Protein AF-A0AAV5VJX0-F1 (afdb_monomer)

Secondary structure (DSSP, 8-state):
-HHHHHHHHHHHHHHHHHHHHHHHHHHHHHHHHHHHH-HHHHHH-HHHHHHHHHHHHHHHHHHHHHHHHHHHH-GGG-

Structure (mmCIF, N/CA/C/O backbone):
data_AF-A0AAV5VJX0-F1
#
_entry.id   AF-A0AAV5VJX0-F1
#
loop_
_atom_site.group_PDB
_atom_site.id
_atom_site.type_symbol
_atom_site.label_atom_id
_atom_site.label_alt_id
_atom_site.label_comp_id
_atom_site.label_asym_id
_atom_site.label_entity_id
_atom_site.label_seq_id
_atom_site.pdbx_PDB_ins_code
_atom_site.Cartn_x
_atom_site.Cartn_y
_atom_site.Cartn_z
_atom_site.occupancy
_atom_site.B_iso_or_equiv
_atom_site.auth_seq_id
_atom_site.auth_comp_id
_atom_site.auth_asym_id
_atom_site.auth_atom_id
_atom_site.pdbx_PDB_model_num
ATOM 1 N N . TYR A 1 1 ? -23.112 -1.235 25.304 1.00 63.41 1 TYR A N 1
ATOM 2 C CA . TYR A 1 1 ? -21.642 -1.391 25.348 1.00 63.41 1 TYR A CA 1
ATOM 3 C C . TYR A 1 1 ? -21.099 -2.325 24.268 1.00 63.41 1 TYR A C 1
ATOM 5 O O . TYR A 1 1 ? -20.302 -1.855 23.467 1.00 63.41 1 TYR A O 1
ATOM 13 N N . GLN A 1 2 ? -21.565 -3.577 24.151 1.00 72.25 2 GLN A N 1
ATOM 14 C CA . GLN A 1 2 ? -21.030 -4.542 23.168 1.00 72.25 2 GLN A CA 1
ATOM 15 C C . GLN A 1 2 ? -21.030 -4.054 21.707 1.00 72.25 2 GLN A C 1
ATOM 17 O O . GLN A 1 2 ? -20.008 -4.146 21.038 1.00 72.25 2 GLN A O 1
ATOM 22 N N . ARG A 1 3 ? -22.114 -3.426 21.227 1.00 74.62 3 ARG A N 1
ATOM 23 C CA . ARG A 1 3 ? -22.179 -2.895 19.849 1.00 74.62 3 ARG A CA 1
ATOM 24 C C . ARG A 1 3 ? -21.085 -1.862 19.531 1.00 74.62 3 ARG A C 1
ATOM 26 O O . ARG A 1 3 ? -20.603 -1.815 18.408 1.00 74.62 3 ARG A O 1
ATOM 33 N N . ARG A 1 4 ? -20.666 -1.048 20.510 1.00 71.81 4 ARG A N 1
ATOM 34 C CA . ARG A 1 4 ? -19.590 -0.054 20.324 1.00 71.81 4 ARG A CA 1
ATOM 35 C C . ARG A 1 4 ? -18.210 -0.711 20.276 1.00 71.81 4 ARG A C 1
ATOM 37 O O . ARG A 1 4 ? -17.385 -0.275 19.483 1.00 71.81 4 ARG A O 1
ATOM 44 N N . ALA A 1 5 ? -17.988 -1.757 21.072 1.00 76.00 5 ALA A N 1
ATOM 45 C CA . ALA A 1 5 ? -16.748 -2.532 21.042 1.00 76.00 5 ALA A CA 1
ATOM 46 C C . ALA A 1 5 ? -16.563 -3.244 19.693 1.00 76.00 5 ALA A C 1
ATOM 48 O O . ALA A 1 5 ? -15.481 -3.195 19.125 1.00 76.00 5 ALA A O 1
ATOM 49 N N . VAL A 1 6 ? -17.638 -3.809 19.131 1.00 79.50 6 VAL A N 1
ATOM 50 C CA . VAL A 1 6 ? -17.603 -4.452 17.806 1.00 79.50 6 VAL A CA 1
ATOM 51 C C . VAL A 1 6 ? -17.259 -3.448 16.700 1.00 79.50 6 VAL A C 1
ATOM 53 O O . VAL A 1 6 ? -16.401 -3.724 15.873 1.00 79.50 6 VAL A O 1
ATOM 56 N N . VAL A 1 7 ? -17.870 -2.258 16.701 1.00 79.62 7 VAL A N 1
ATOM 57 C CA . VAL A 1 7 ? -17.566 -1.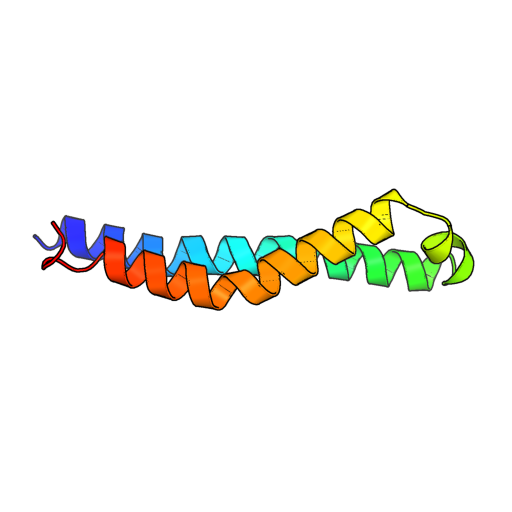213 15.702 1.00 79.62 7 VAL A CA 1
ATOM 58 C C . VAL A 1 7 ? -16.125 -0.711 15.825 1.00 79.62 7 VAL A C 1
ATOM 60 O O . VAL A 1 7 ? -15.454 -0.516 14.817 1.00 79.62 7 VAL A O 1
ATOM 63 N N . SER A 1 8 ? -15.642 -0.538 17.054 1.00 79.00 8 SER A N 1
ATOM 64 C CA . SER A 1 8 ? -14.254 -0.166 17.347 1.00 79.00 8 SER A CA 1
ATOM 65 C C . SER A 1 8 ? -13.258 -1.219 16.842 1.00 79.00 8 SER A C 1
ATOM 67 O O . SER A 1 8 ? -12.263 -0.874 16.209 1.00 79.00 8 SER A O 1
ATOM 69 N N . LEU A 1 9 ? -13.560 -2.504 17.040 1.00 80.69 9 LEU A N 1
ATOM 70 C CA . LEU A 1 9 ? -12.741 -3.610 16.549 1.00 80.69 9 LEU A CA 1
ATOM 71 C C . LEU A 1 9 ? -12.696 -3.651 15.013 1.00 80.69 9 LEU A C 1
ATOM 73 O O . LEU A 1 9 ? -11.632 -3.830 14.429 1.00 80.69 9 LEU A O 1
ATOM 77 N N . ILE A 1 10 ? -13.839 -3.432 14.352 1.00 84.12 10 ILE A N 1
ATOM 78 C CA . ILE A 1 10 ? -13.912 -3.363 12.886 1.00 84.12 10 ILE A CA 1
ATOM 79 C C . ILE A 1 10 ? -13.086 -2.181 12.364 1.00 84.12 10 ILE A C 1
ATOM 81 O O . ILE A 1 10 ? -12.319 -2.352 11.424 1.00 84.12 10 ILE A O 1
ATOM 85 N N . LEU A 1 11 ? -13.182 -1.000 12.984 1.00 80.38 11 LEU A N 1
ATOM 86 C CA . LEU A 1 11 ? -12.392 0.177 12.599 1.00 80.38 11 LEU A CA 1
ATOM 87 C C . LEU A 1 11 ? -10.885 -0.057 12.755 1.00 80.38 11 LEU A C 1
ATOM 89 O O . LEU A 1 11 ? -10.133 0.286 11.846 1.00 80.38 11 LEU A O 1
ATOM 93 N N . GLN A 1 12 ? -10.460 -0.688 13.854 1.00 82.81 12 GLN A N 1
ATOM 94 C CA . GLN A 1 12 ? -9.059 -1.061 14.088 1.00 82.81 12 GLN A CA 1
ATOM 95 C C . GLN A 1 12 ? -8.517 -2.038 13.045 1.00 82.81 12 GLN A C 1
ATOM 97 O O . GLN A 1 12 ? -7.334 -1.990 12.741 1.00 82.81 12 GLN A O 1
ATOM 102 N N . GLY A 1 13 ? -9.353 -2.903 12.470 1.00 81.25 13 GLY A N 1
ATOM 103 C CA . GLY A 1 13 ? -8.940 -3.763 11.361 1.00 81.25 13 GLY A CA 1
ATOM 104 C C . GLY A 1 13 ? -8.958 -3.039 10.015 1.00 81.25 13 GLY A C 1
ATOM 105 O O . GLY A 1 13 ? -7.996 -3.104 9.253 1.00 81.25 13 GLY A O 1
ATOM 106 N N . VAL A 1 14 ? -10.050 -2.335 9.713 1.00 86.50 14 VAL A N 1
ATOM 107 C CA . VAL A 1 14 ? -10.309 -1.758 8.385 1.00 86.50 14 VAL A CA 1
ATOM 108 C C . VAL A 1 14 ? -9.387 -0.581 8.084 1.00 86.50 14 VAL A C 1
ATOM 110 O O . VAL A 1 14 ? -8.838 -0.518 6.988 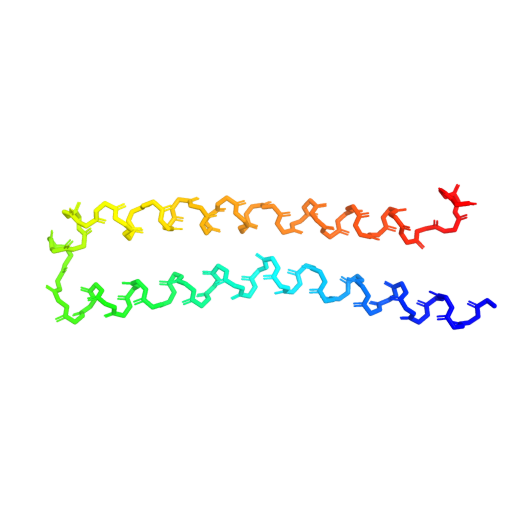1.00 86.50 14 VAL A O 1
ATOM 113 N N . VAL A 1 15 ? -9.187 0.342 9.029 1.00 83.62 15 VAL A N 1
ATOM 114 C CA . VAL A 1 15 ? -8.420 1.573 8.771 1.00 83.62 15 VAL A CA 1
ATOM 115 C C . VAL A 1 15 ? -6.948 1.276 8.461 1.00 83.62 15 VAL A C 1
ATOM 117 O O . VAL A 1 15 ? -6.474 1.730 7.417 1.00 83.62 15 VAL A O 1
ATOM 120 N N . PRO A 1 16 ? -6.222 0.475 9.265 1.00 82.81 16 PRO A N 1
ATOM 121 C CA . PRO A 1 16 ? -4.851 0.102 8.931 1.00 82.81 16 PRO A CA 1
ATOM 122 C C . PRO A 1 16 ? -4.799 -0.730 7.645 1.00 82.81 16 PRO A C 1
ATOM 124 O O . PRO A 1 16 ? -3.993 -0.444 6.764 1.00 82.81 16 PRO A O 1
ATOM 127 N N . SER A 1 17 ? -5.731 -1.670 7.458 1.00 84.31 17 SER A N 1
ATOM 128 C CA . SER A 1 17 ? -5.770 -2.490 6.238 1.00 84.31 17 SER A CA 1
ATOM 129 C C . SER A 1 17 ? -5.934 -1.660 4.963 1.00 84.31 17 SER A C 1
ATOM 131 O O . SER A 1 17 ? -5.312 -1.980 3.958 1.00 84.31 17 SER A O 1
ATOM 133 N N . LEU A 1 18 ? -6.724 -0.581 4.982 1.00 83.75 18 LEU A N 1
ATOM 134 C CA . LEU A 1 18 ? -6.864 0.318 3.831 1.00 83.75 18 LEU A CA 1
ATOM 135 C C . LEU A 1 18 ? -5.591 1.133 3.580 1.00 83.75 18 LEU A C 1
ATOM 137 O O . LEU A 1 18 ? -5.157 1.254 2.436 1.00 83.75 18 LEU A O 1
ATOM 141 N N . ILE A 1 19 ? -4.973 1.649 4.64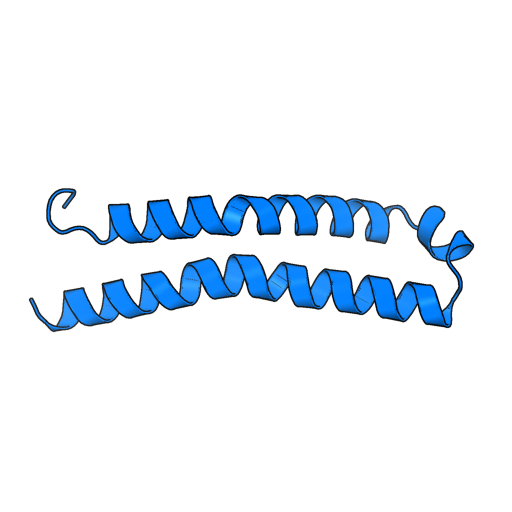7 1.00 85.44 19 ILE A N 1
ATOM 142 C CA . ILE A 1 19 ? -3.741 2.449 4.570 1.00 85.44 19 ILE A CA 1
ATOM 143 C C . ILE A 1 19 ? -2.554 1.610 4.087 1.00 85.44 19 ILE A C 1
ATOM 145 O O . ILE A 1 19 ? -1.643 2.154 3.478 1.00 85.44 19 ILE A O 1
ATOM 149 N N . PHE A 1 20 ? -2.572 0.297 4.309 1.00 84.94 20 PHE A N 1
ATOM 150 C CA . PHE A 1 20 ? -1.562 -0.626 3.793 1.00 84.94 20 PHE A CA 1
ATOM 151 C C . PHE A 1 20 ? -1.916 -1.196 2.414 1.00 84.94 20 PHE A C 1
ATOM 153 O O . PHE A 1 20 ? -1.075 -1.252 1.519 1.00 84.94 20 PHE A O 1
ATOM 160 N N . GLY A 1 21 ? -3.167 -1.617 2.226 1.00 85.94 21 GLY A N 1
ATOM 161 C CA . GLY A 1 21 ? -3.612 -2.325 1.030 1.00 85.94 21 GLY A CA 1
ATOM 162 C C . GLY A 1 21 ? -3.611 -1.457 -0.224 1.00 85.94 21 GLY A C 1
ATOM 163 O O . GLY A 1 21 ? -3.213 -1.933 -1.284 1.00 85.94 21 GLY A O 1
ATOM 164 N N . ILE A 1 22 ? -4.003 -0.182 -0.114 1.00 86.25 22 ILE A N 1
ATOM 165 C CA . ILE A 1 22 ? -4.028 0.739 -1.262 1.00 86.25 22 ILE A CA 1
ATOM 166 C C . ILE A 1 22 ? -2.606 0.977 -1.812 1.00 86.25 22 ILE A C 1
ATOM 168 O O . ILE A 1 22 ? -2.400 0.732 -3.003 1.00 86.25 22 ILE A O 1
ATOM 172 N N . PRO A 1 23 ? -1.607 1.363 -0.988 1.00 88.00 23 PRO A N 1
ATOM 173 C CA . PRO A 1 23 ? -0.215 1.451 -1.430 1.00 88.00 23 PRO A CA 1
ATOM 174 C C . PRO A 1 23 ? 0.337 0.147 -1.998 1.00 88.00 23 PRO A C 1
ATOM 176 O O . PRO A 1 23 ? 1.052 0.175 -2.991 1.00 88.00 23 PRO A O 1
ATOM 179 N N . LEU A 1 24 ? -0.003 -1.000 -1.399 1.00 88.38 24 LEU A N 1
ATOM 180 C CA . LEU A 1 24 ? 0.482 -2.299 -1.865 1.00 88.38 24 LEU A CA 1
ATOM 181 C C . LEU A 1 24 ? 0.043 -2.579 -3.311 1.00 88.38 24 LEU A C 1
ATOM 183 O O . LEU A 1 24 ? 0.853 -2.991 -4.141 1.00 88.38 24 LEU A O 1
ATOM 187 N N . VAL A 1 25 ? -1.234 -2.332 -3.620 1.00 89.56 25 VAL A N 1
ATOM 188 C CA . VAL A 1 25 ? -1.764 -2.504 -4.977 1.00 89.56 25 VAL A CA 1
ATOM 189 C C . VAL A 1 25 ? -1.113 -1.499 -5.928 1.00 89.56 25 VAL A C 1
ATOM 191 O O . VAL A 1 25 ? -0.652 -1.903 -6.994 1.00 89.56 25 VAL A O 1
ATOM 194 N N . ALA A 1 26 ? -0.995 -0.228 -5.532 1.00 88.00 26 ALA A N 1
ATOM 195 C CA . ALA A 1 26 ? -0.354 0.804 -6.346 1.00 88.00 26 ALA A CA 1
ATOM 196 C C . ALA A 1 26 ? 1.101 0.442 -6.703 1.00 88.00 26 ALA A C 1
ATOM 198 O O . ALA A 1 26 ? 1.435 0.366 -7.888 1.00 88.00 26 ALA A O 1
ATOM 199 N N . GLU A 1 27 ? 1.936 0.098 -5.719 1.00 89.06 27 GLU A N 1
ATOM 200 C CA . GLU A 1 27 ? 3.329 -0.295 -5.969 1.00 89.06 27 GLU A CA 1
ATOM 201 C C . GLU A 1 27 ? 3.425 -1.555 -6.829 1.00 89.06 27 GLU A C 1
ATOM 203 O O . GLU A 1 27 ? 4.265 -1.629 -7.724 1.00 89.06 27 GLU A O 1
ATOM 208 N N . SER A 1 28 ? 2.538 -2.535 -6.623 1.00 89.31 28 SER A N 1
ATOM 209 C CA . SER A 1 28 ? 2.533 -3.749 -7.446 1.00 89.31 28 SER A CA 1
ATOM 210 C C . SER A 1 28 ? 2.228 -3.449 -8.918 1.00 89.31 28 SER A C 1
ATOM 212 O O . SER A 1 28 ? 2.874 -4.006 -9.805 1.00 89.31 28 SER A O 1
ATOM 214 N N . THR A 1 29 ? 1.305 -2.521 -9.196 1.00 89.31 29 THR A N 1
ATOM 215 C CA . THR A 1 29 ? 0.991 -2.114 -10.573 1.00 89.31 29 THR A CA 1
ATOM 216 C C . THR A 1 29 ? 2.145 -1.357 -11.224 1.00 89.31 29 THR A C 1
ATOM 218 O O . THR A 1 29 ? 2.453 -1.614 -12.387 1.00 89.31 29 THR A O 1
ATOM 221 N N . ILE A 1 30 ? 2.834 -0.497 -10.467 1.00 88.75 30 ILE A N 1
ATOM 222 C CA . ILE A 1 30 ? 4.030 0.219 -10.929 1.00 88.75 30 ILE A CA 1
ATOM 223 C C . ILE A 1 30 ? 5.160 -0.771 -11.233 1.00 88.75 30 ILE A C 1
ATOM 225 O O . ILE A 1 30 ? 5.793 -0.684 -12.285 1.00 88.75 30 ILE A O 1
ATOM 229 N N . ALA A 1 31 ? 5.378 -1.757 -10.361 1.00 88.06 31 ALA A N 1
ATOM 230 C CA . ALA A 1 31 ? 6.391 -2.787 -10.558 1.00 88.06 31 ALA A CA 1
ATOM 231 C C . ALA A 1 31 ? 6.109 -3.639 -11.806 1.00 88.06 31 ALA A C 1
ATOM 233 O O . ALA A 1 31 ? 7.008 -3.850 -12.617 1.00 88.06 31 ALA A O 1
ATOM 234 N N . ILE A 1 32 ? 4.862 -4.080 -12.011 1.00 89.94 32 ILE A N 1
ATOM 235 C CA . ILE A 1 32 ? 4.471 -4.828 -13.218 1.00 89.94 32 ILE A CA 1
ATOM 236 C C . ILE A 1 32 ? 4.677 -3.968 -14.471 1.00 89.94 32 ILE A C 1
ATOM 238 O O . ILE A 1 32 ? 5.248 -4.446 -15.449 1.00 89.94 32 ILE A O 1
ATOM 242 N N . TYR A 1 33 ? 4.276 -2.694 -14.437 1.00 86.44 33 TYR A N 1
ATOM 243 C CA . TYR A 1 33 ? 4.504 -1.761 -15.543 1.00 86.44 33 TYR A CA 1
ATOM 244 C C . TYR A 1 33 ? 5.998 -1.614 -15.870 1.00 86.44 33 TYR A C 1
ATOM 246 O O . TYR A 1 33 ? 6.372 -1.647 -17.041 1.00 86.44 33 TYR A O 1
ATOM 254 N N . SER A 1 34 ? 6.854 -1.528 -14.846 1.00 86.88 34 SER A N 1
ATOM 255 C CA . SER A 1 34 ? 8.314 -1.462 -14.993 1.00 86.88 34 SER A CA 1
ATOM 256 C C . SER A 1 34 ? 8.902 -2.694 -15.677 1.00 86.88 34 SER A C 1
ATOM 258 O O . SER A 1 34 ? 9.843 -2.580 -16.458 1.00 86.88 34 SER A O 1
ATOM 260 N N . ILE A 1 35 ? 8.370 -3.879 -15.368 1.00 88.94 35 ILE A N 1
ATOM 261 C CA . ILE A 1 35 ? 8.8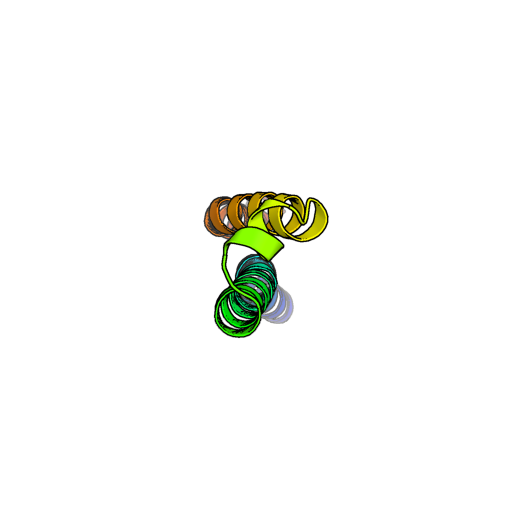24 -5.144 -15.959 1.00 88.94 35 ILE A CA 1
ATOM 262 C C . ILE A 1 35 ? 8.416 -5.222 -17.435 1.00 88.94 35 ILE A C 1
ATOM 264 O O . ILE A 1 35 ? 9.175 -5.741 -18.248 1.00 88.94 35 ILE A O 1
ATOM 268 N N . LEU A 1 36 ? 7.233 -4.707 -17.782 1.00 88.88 36 LEU A N 1
ATOM 269 C CA . LEU A 1 36 ? 6.690 -4.779 -19.140 1.00 88.88 36 LEU A CA 1
ATOM 270 C C . LEU A 1 36 ? 7.294 -3.740 -20.095 1.00 88.88 36 LEU A C 1
ATOM 272 O O . LEU A 1 36 ? 7.569 -4.079 -21.242 1.00 88.88 36 LEU A O 1
ATOM 276 N N . ASN A 1 37 ? 7.495 -2.500 -19.640 1.00 85.44 37 ASN A N 1
ATOM 277 C CA . ASN A 1 37 ? 7.944 -1.385 -20.490 1.00 85.44 37 ASN A CA 1
ATOM 278 C C . ASN A 1 37 ? 9.423 -1.011 -20.297 1.00 85.44 37 ASN A C 1
ATOM 280 O O . ASN A 1 37 ? 9.962 -0.211 -21.055 1.00 85.44 37 ASN A O 1
ATOM 284 N N . GLY A 1 38 ? 10.097 -1.612 -19.314 1.00 82.25 38 GLY A N 1
ATOM 285 C CA . GLY A 1 38 ? 11.482 -1.301 -18.972 1.00 82.25 38 GLY A CA 1
ATOM 286 C C . GLY A 1 38 ? 11.605 -0.163 -17.953 1.00 82.25 38 GLY A C 1
ATOM 287 O O . GLY A 1 38 ? 10.744 0.707 -17.825 1.00 82.25 38 GLY A O 1
ATOM 288 N N . PHE A 1 39 ? 12.704 -0.183 -17.196 1.00 77.81 39 PHE A N 1
ATOM 289 C CA . PHE A 1 39 ? 12.946 0.760 -16.097 1.00 77.81 39 PHE A CA 1
ATOM 290 C C . PHE A 1 39 ? 13.170 2.206 -16.566 1.00 77.81 39 PHE A C 1
ATOM 292 O O . PHE A 1 39 ? 12.825 3.136 -15.837 1.00 77.81 39 PHE A O 1
ATOM 299 N N . ASP A 1 40 ? 13.702 2.406 -17.773 1.00 79.38 40 ASP A N 1
ATOM 300 C CA . ASP A 1 40 ? 14.004 3.740 -18.312 1.00 79.38 40 ASP A CA 1
ATOM 301 C C . ASP A 1 40 ? 12.733 4.566 -18.570 1.00 79.38 40 ASP A C 1
ATOM 303 O O . ASP A 1 40 ? 12.686 5.769 -18.303 1.00 79.38 40 ASP A O 1
ATOM 307 N N . ASP A 1 41 ? 11.662 3.904 -19.008 1.00 76.62 41 ASP A N 1
ATOM 308 C CA . ASP A 1 41 ? 10.362 4.529 -19.263 1.00 76.62 41 ASP A CA 1
ATOM 309 C C . ASP A 1 41 ? 9.633 4.873 -17.953 1.00 76.62 41 ASP A C 1
ATOM 311 O O . ASP A 1 41 ? 8.891 5.850 -17.857 1.00 76.62 41 ASP A O 1
ATOM 315 N N . LEU A 1 42 ? 9.892 4.104 -16.890 1.00 75.19 42 LEU A N 1
ATOM 316 C CA . LEU A 1 42 ? 9.382 4.412 -15.559 1.00 75.19 42 LEU A CA 1
ATOM 317 C C . LEU A 1 42 ? 10.120 5.598 -14.922 1.00 75.19 42 LEU A C 1
ATOM 319 O O . LEU A 1 42 ? 9.489 6.440 -14.285 1.00 75.19 42 L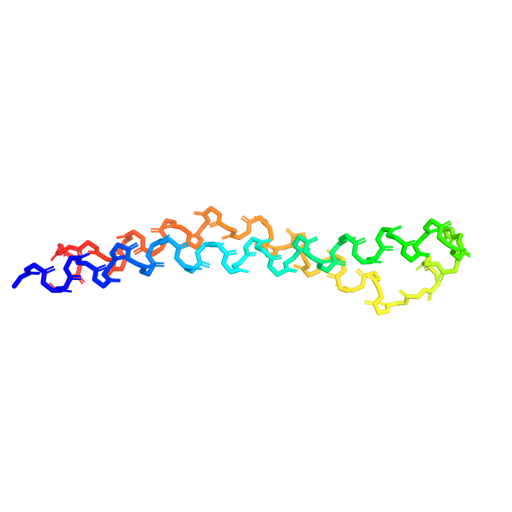EU A O 1
ATOM 323 N N . ALA A 1 43 ? 11.440 5.687 -15.109 1.00 74.38 43 ALA A N 1
ATOM 324 C CA . ALA A 1 43 ? 12.267 6.758 -14.554 1.00 74.38 43 ALA A CA 1
ATOM 325 C C . ALA A 1 43 ? 11.901 8.146 -15.108 1.00 74.38 43 ALA A C 1
ATOM 327 O O . ALA A 1 43 ? 12.037 9.151 -14.408 1.00 74.38 43 ALA A O 1
ATOM 328 N N . THR A 1 44 ? 11.403 8.209 -16.344 1.00 80.44 44 THR A N 1
ATOM 329 C CA . THR A 1 44 ? 10.918 9.454 -16.962 1.00 80.44 44 THR A CA 1
ATOM 330 C C . THR A 1 44 ? 9.473 9.784 -16.580 1.00 80.44 44 THR A C 1
ATOM 332 O O . THR A 1 44 ? 9.039 10.933 -16.711 1.00 80.44 44 THR A O 1
ATOM 335 N N . ASN A 1 45 ? 8.722 8.816 -16.049 1.00 83.81 45 ASN A N 1
ATOM 336 C CA . ASN A 1 45 ? 7.322 8.998 -15.708 1.00 83.81 45 ASN A CA 1
ATOM 337 C C . ASN A 1 45 ? 7.145 9.589 -14.301 1.00 83.81 45 ASN A C 1
ATOM 339 O O . ASN A 1 45 ? 7.025 8.893 -13.289 1.00 83.81 45 ASN A O 1
ATOM 343 N N . GLN A 1 46 ? 7.057 10.918 -14.252 1.00 84.12 46 GLN A N 1
ATOM 344 C CA . GLN A 1 46 ? 6.889 11.692 -13.020 1.00 84.12 46 GLN A CA 1
ATOM 345 C C . GLN A 1 46 ? 5.654 11.271 -12.198 1.00 84.12 46 GLN A C 1
ATOM 347 O O . GLN A 1 46 ? 5.661 11.356 -10.966 1.00 84.12 46 GLN A O 1
ATOM 352 N N . THR A 1 47 ? 4.597 10.776 -12.849 1.00 84.12 47 THR A N 1
ATOM 353 C CA . THR A 1 47 ? 3.382 10.323 -12.152 1.00 84.12 47 THR A CA 1
ATOM 354 C C . THR A 1 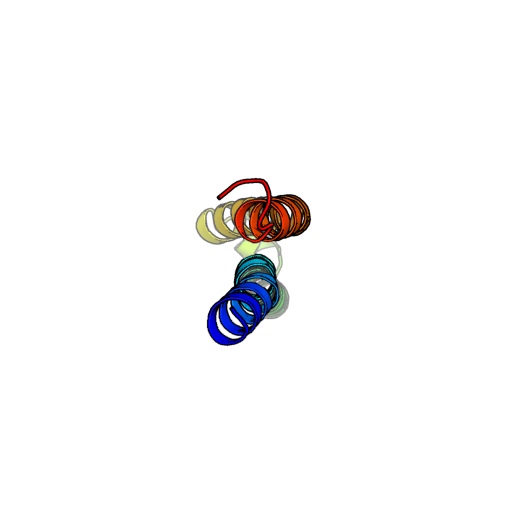47 ? 3.616 9.043 -11.353 1.00 84.12 47 THR A C 1
ATOM 356 O O . THR A 1 47 ? 3.171 8.942 -10.214 1.00 84.12 47 THR A O 1
ATOM 359 N N . ALA A 1 48 ? 4.381 8.096 -11.896 1.00 83.06 48 ALA A N 1
ATOM 360 C CA . ALA A 1 48 ? 4.700 6.858 -11.198 1.00 83.06 48 ALA A CA 1
ATOM 361 C C . ALA A 1 48 ? 5.689 7.094 -10.046 1.00 83.06 48 ALA A C 1
ATOM 363 O O . ALA A 1 48 ? 5.518 6.538 -8.964 1.00 83.06 48 ALA A O 1
ATOM 364 N N . ALA A 1 49 ? 6.668 7.986 -10.237 1.00 85.69 49 ALA A N 1
ATOM 365 C CA . ALA A 1 49 ? 7.603 8.375 -9.181 1.00 85.69 49 ALA A CA 1
ATOM 366 C C . ALA A 1 49 ? 6.894 9.055 -7.996 1.00 85.69 49 ALA A C 1
ATOM 368 O O . ALA A 1 49 ? 7.147 8.728 -6.836 1.00 85.69 49 ALA A O 1
ATOM 369 N N . THR A 1 50 ? 5.971 9.980 -8.281 1.00 87.19 50 THR A N 1
ATOM 370 C CA . THR A 1 50 ? 5.176 10.653 -7.240 1.00 87.19 50 THR A CA 1
ATOM 371 C C . THR A 1 50 ? 4.246 9.680 -6.521 1.00 87.19 50 THR A C 1
ATOM 373 O O . THR A 1 50 ? 4.239 9.667 -5.291 1.00 87.19 50 THR A O 1
ATOM 376 N N . LEU A 1 51 ? 3.522 8.825 -7.253 1.00 86.50 51 LEU A N 1
ATOM 377 C CA . LEU A 1 51 ? 2.702 7.763 -6.661 1.00 86.50 51 LEU A CA 1
ATOM 378 C C . LEU A 1 51 ? 3.525 6.855 -5.746 1.00 86.50 51 LEU A C 1
ATOM 380 O O . LEU A 1 51 ? 3.099 6.620 -4.620 1.00 86.50 51 LEU A O 1
ATOM 384 N N . SER A 1 52 ? 4.718 6.434 -6.173 1.00 85.94 52 SER A N 1
ATOM 385 C CA . SER A 1 52 ? 5.584 5.575 -5.361 1.00 85.94 52 SER A CA 1
ATOM 386 C C . SER A 1 52 ? 6.045 6.248 -4.067 1.00 85.94 52 SER A C 1
ATOM 388 O O . SER A 1 52 ? 5.941 5.665 -2.987 1.00 85.94 52 SER A O 1
ATOM 390 N N . MET A 1 53 ? 6.434 7.528 -4.121 1.00 87.44 53 MET A N 1
ATOM 391 C CA . MET A 1 53 ? 6.758 8.302 -2.915 1.00 87.44 53 MET A CA 1
ATOM 392 C C . MET A 1 53 ? 5.568 8.418 -1.951 1.00 87.44 53 MET A C 1
ATOM 394 O O . MET A 1 53 ? 5.732 8.271 -0.733 1.00 87.44 53 MET A O 1
ATOM 398 N N . PHE A 1 54 ? 4.361 8.657 -2.474 1.00 86.25 54 PHE A N 1
ATOM 399 C CA . PHE A 1 54 ? 3.151 8.699 -1.653 1.00 86.25 54 PHE A CA 1
ATOM 400 C C . PHE A 1 54 ? 2.850 7.333 -1.035 1.00 86.25 54 PHE A C 1
ATOM 402 O O . PHE A 1 54 ? 2.646 7.257 0.177 1.00 86.25 54 PHE A O 1
ATOM 409 N N . SER A 1 55 ? 2.885 6.257 -1.822 1.00 86.06 55 SER A N 1
ATOM 410 C CA . SER A 1 55 ? 2.678 4.886 -1.351 1.00 86.06 55 SER A CA 1
ATOM 411 C C . SER A 1 55 ? 3.619 4.528 -0.205 1.00 86.06 55 SER A C 1
ATOM 413 O O . SER A 1 55 ? 3.169 4.016 0.819 1.00 86.06 55 SER A O 1
ATOM 415 N N . LEU A 1 56 ? 4.910 4.854 -0.329 1.00 85.56 56 LEU A N 1
ATOM 416 C CA . LEU A 1 56 ? 5.920 4.588 0.700 1.00 85.56 56 LEU A CA 1
ATOM 417 C C . LEU A 1 56 ? 5.636 5.363 1.995 1.00 85.56 56 LEU A C 1
ATOM 419 O O . LEU A 1 56 ? 5.762 4.829 3.100 1.00 85.56 56 LEU A O 1
ATOM 423 N N . THR A 1 57 ? 5.175 6.607 1.855 1.00 86.12 57 THR A N 1
ATOM 424 C CA . THR A 1 57 ? 4.758 7.446 2.985 1.00 86.12 57 THR A CA 1
ATOM 425 C C . THR A 1 57 ? 3.543 6.847 3.698 1.00 86.12 57 THR A C 1
ATOM 427 O O . THR A 1 57 ? 3.539 6.730 4.927 1.00 86.12 57 THR A O 1
ATOM 430 N N . PHE A 1 58 ? 2.529 6.393 2.956 1.00 84.62 58 PHE A N 1
ATOM 431 C CA . PHE A 1 58 ? 1.365 5.705 3.526 1.00 84.62 58 PHE A CA 1
ATOM 432 C C . PHE A 1 58 ? 1.746 4.377 4.196 1.00 84.62 58 PHE A C 1
ATOM 434 O O . PHE A 1 58 ? 1.253 4.085 5.286 1.00 84.62 58 PHE A O 1
ATOM 441 N N . PHE A 1 59 ? 2.692 3.630 3.622 1.00 81.62 59 PHE A N 1
ATOM 442 C CA . PHE A 1 59 ? 3.233 2.402 4.209 1.00 81.62 59 PHE A CA 1
ATOM 443 C C . PHE A 1 59 ? 3.851 2.654 5.588 1.00 81.62 59 PHE A C 1
ATOM 445 O O . PHE A 1 59 ? 3.520 1.974 6.559 1.00 81.62 59 PHE A O 1
ATOM 452 N N . SER A 1 60 ? 4.693 3.685 5.704 1.00 80.00 60 SER A N 1
ATOM 453 C CA . SER A 1 60 ? 5.277 4.094 6.987 1.00 80.00 60 SER A CA 1
ATOM 454 C C . SER A 1 60 ? 4.218 4.593 7.977 1.00 80.00 60 SER A C 1
ATOM 456 O O . SER A 1 60 ? 4.386 4.472 9.192 1.00 80.00 60 SER A O 1
ATOM 458 N N . SER A 1 61 ? 3.117 5.148 7.469 1.00 83.38 61 SER A N 1
ATOM 459 C CA . SER A 1 61 ? 2.015 5.679 8.275 1.00 83.38 61 SER A CA 1
ATOM 460 C C . SER A 1 61 ? 1.101 4.588 8.835 1.00 83.38 61 SER A C 1
ATOM 462 O O . SER A 1 61 ? 0.346 4.857 9.767 1.00 83.38 61 SER A O 1
ATOM 464 N N . HIS A 1 62 ? 1.165 3.356 8.318 1.00 82.69 62 HIS A N 1
ATOM 465 C CA . HIS A 1 62 ? 0.311 2.243 8.738 1.00 82.69 62 HIS A CA 1
ATOM 466 C C . HIS A 1 62 ? 0.361 1.996 10.254 1.00 82.69 62 HIS A C 1
ATOM 468 O O . HIS A 1 62 ? -0.673 1.928 10.918 1.00 82.69 62 HIS A O 1
ATOM 474 N N . THR A 1 63 ? 1.565 1.921 10.826 1.00 81.12 63 THR A N 1
ATOM 475 C CA . THR A 1 63 ? 1.765 1.684 12.265 1.00 81.12 63 THR A CA 1
ATOM 476 C C . THR A 1 63 ? 1.241 2.845 13.110 1.00 81.12 63 THR A C 1
ATOM 478 O O . THR A 1 63 ? 0.656 2.636 14.178 1.00 81.12 63 THR A O 1
ATOM 481 N N . PHE A 1 64 ? 1.398 4.075 12.614 1.00 83.06 64 PHE A N 1
ATOM 482 C CA . PHE A 1 64 ? 0.867 5.269 13.263 1.00 83.06 64 PHE A CA 1
ATOM 483 C C . PHE A 1 64 ? -0.667 5.287 13.233 1.00 83.06 64 PHE A C 1
ATOM 485 O O . PHE A 1 64 ? -1.301 5.494 14.266 1.00 83.06 64 PHE A O 1
ATOM 492 N N . ALA A 1 65 ? -1.274 4.974 12.087 1.00 82.12 65 ALA A N 1
ATOM 493 C CA . ALA A 1 65 ? -2.721 4.883 11.942 1.00 82.12 65 ALA A CA 1
ATOM 494 C C . ALA A 1 65 ? -3.321 3.761 12.796 1.00 82.12 65 ALA A C 1
ATOM 496 O O . ALA A 1 65 ? -4.356 3.962 13.428 1.00 82.12 65 ALA A O 1
ATOM 497 N N . ASN A 1 66 ? -2.652 2.610 12.890 1.00 82.50 66 ASN A N 1
ATOM 498 C CA . ASN A 1 66 ? -3.046 1.537 13.800 1.00 82.50 66 ASN A CA 1
ATOM 499 C C . ASN A 1 66 ? -3.049 2.016 15.262 1.00 82.50 66 ASN A C 1
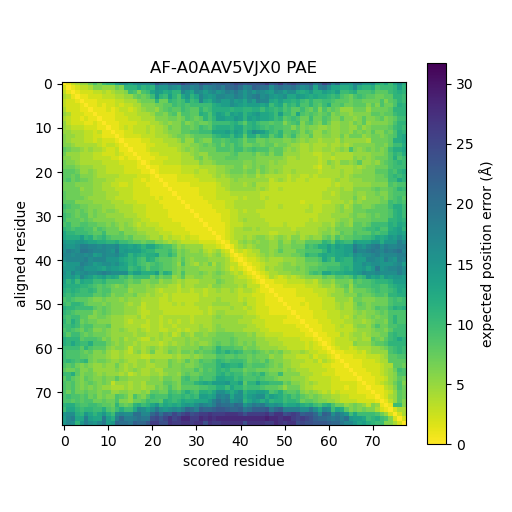ATOM 501 O O . ASN A 1 66 ? -4.039 1.856 15.973 1.00 82.50 66 ASN A O 1
ATOM 505 N N . SER A 1 67 ? -1.987 2.711 15.679 1.00 82.88 67 SER A N 1
ATOM 506 C CA . SER A 1 67 ? -1.873 3.270 17.033 1.00 82.88 67 SER A CA 1
ATOM 507 C C . SER A 1 67 ? -2.959 4.313 17.330 1.00 82.88 67 SER A C 1
ATOM 509 O O . SER A 1 67 ? -3.599 4.253 18.379 1.00 82.88 67 SER A O 1
ATOM 511 N N . LEU A 1 68 ? -3.233 5.228 16.391 1.00 80.00 68 LEU A N 1
ATOM 512 C CA . LEU A 1 68 ? -4.323 6.204 16.505 1.00 80.00 68 LEU A CA 1
ATOM 513 C C . LEU A 1 68 ? -5.694 5.536 16.578 1.00 80.00 68 LEU A C 1
ATOM 515 O O . LEU A 1 68 ? -6.544 5.964 17.355 1.00 80.00 68 LEU A O 1
ATOM 519 N N . THR A 1 69 ? -5.916 4.488 15.785 1.00 80.00 69 THR A N 1
ATOM 520 C CA . THR A 1 69 ? -7.208 3.801 15.751 1.00 80.00 69 THR A CA 1
ATOM 521 C C . THR A 1 69 ? -7.463 3.074 17.066 1.00 80.00 69 THR A C 1
ATOM 523 O O . THR A 1 69 ? -8.577 3.144 17.575 1.00 80.00 69 THR A O 1
ATOM 526 N N . ILE A 1 70 ? -6.435 2.465 17.671 1.00 80.88 70 ILE A N 1
ATOM 527 C CA . ILE A 1 70 ? -6.504 1.905 19.029 1.00 80.88 70 ILE A CA 1
ATOM 528 C C . ILE A 1 70 ? -6.839 3.007 20.044 1.00 80.88 70 ILE A C 1
ATOM 530 O O . ILE A 1 70 ? -7.765 2.842 20.836 1.00 80.88 70 ILE A O 1
ATOM 534 N N . LEU A 1 71 ? -6.140 4.145 19.993 1.00 77.88 71 LEU A N 1
ATOM 535 C CA . LEU A 1 71 ? -6.318 5.247 20.944 1.00 77.88 71 LEU A CA 1
ATOM 536 C C . LEU A 1 71 ? -7.720 5.877 20.856 1.00 77.88 71 LEU A C 1
ATOM 538 O O . LEU A 1 71 ? -8.378 6.068 21.874 1.00 77.88 71 LEU A O 1
ATOM 542 N N . ALA A 1 72 ? -8.225 6.107 19.642 1.00 72.31 72 ALA A N 1
ATOM 543 C CA . ALA A 1 72 ? -9.581 6.604 19.388 1.00 72.31 72 ALA A CA 1
ATOM 544 C C . ALA A 1 72 ? -10.679 5.601 19.792 1.00 72.31 72 ALA A C 1
ATOM 546 O O . ALA A 1 72 ? -11.834 5.966 20.024 1.00 72.31 72 ALA A O 1
ATOM 547 N N . CYS A 1 73 ? -10.321 4.321 19.860 1.00 70.75 73 CYS A N 1
ATOM 548 C CA . CYS A 1 73 ? -11.199 3.226 20.236 1.00 70.75 73 CYS A CA 1
ATOM 549 C C . CYS A 1 73 ? -11.165 2.890 21.732 1.00 70.75 73 CYS A C 1
ATOM 551 O O . CYS A 1 73 ? -12.026 2.127 22.188 1.00 70.75 73 CYS A O 1
ATOM 553 N N . MET A 1 74 ? -10.206 3.434 22.491 1.00 72.88 74 MET A N 1
ATOM 554 C CA . MET A 1 74 ? -10.110 3.209 23.927 1.00 72.88 74 MET A CA 1
ATOM 555 C C . MET A 1 74 ? -11.234 3.945 24.675 1.00 72.88 74 MET A C 1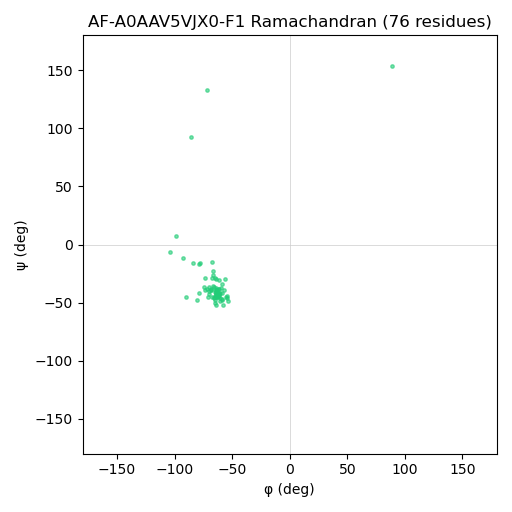
ATOM 557 O O . MET A 1 74 ? -11.469 5.132 24.448 1.00 72.88 74 MET A O 1
ATOM 561 N N . PRO A 1 75 ? -11.925 3.269 25.611 1.00 60.03 75 PRO A N 1
ATOM 562 C CA . PRO A 1 75 ? -13.017 3.864 26.378 1.00 60.03 75 PRO A CA 1
ATOM 563 C C . PRO A 1 75 ? -12.564 4.961 27.353 1.00 60.03 75 PRO A C 1
ATOM 565 O O . PRO A 1 75 ? -13.408 5.703 27.828 1.00 60.03 75 PRO A O 1
ATOM 568 N N . SER A 1 76 ? -11.265 5.073 27.653 1.00 57.19 76 SER A N 1
ATOM 569 C CA . SER A 1 76 ? -10.692 6.098 28.538 1.00 57.19 76 SER A CA 1
ATOM 570 C C . SER A 1 76 ? -10.526 7.472 27.882 1.00 57.19 76 SER A C 1
ATOM 572 O O . SER A 1 76 ? -10.356 8.456 28.593 1.00 57.19 76 SER A O 1
ATOM 574 N N . TYR A 1 77 ? -10.567 7.546 26.548 1.00 51.09 77 TYR A N 1
ATOM 575 C CA . TYR A 1 77 ? -10.425 8.792 25.785 1.00 51.09 77 TYR A CA 1
ATOM 576 C C . TYR A 1 77 ? -11.781 9.381 25.348 1.00 51.09 77 TYR A C 1
ATOM 578 O O . TYR A 1 77 ? -11.816 10.316 24.547 1.00 51.09 77 TYR A O 1
ATOM 586 N N . ARG A 1 78 ? -12.896 8.806 25.825 1.00 48.97 78 ARG A N 1
ATOM 587 C CA . ARG A 1 78 ? -14.255 9.061 25.340 1.00 48.97 78 ARG A CA 1
ATOM 588 C C . ARG A 1 78 ? -15.233 9.447 26.438 1.00 48.97 78 ARG A C 1
ATOM 590 O O . ARG A 1 78 ? -15.154 8.845 27.527 1.00 48.97 78 ARG A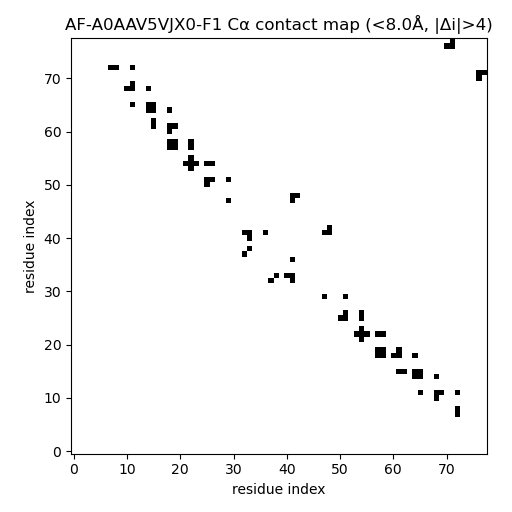 O 1
#

Mean predicted aligned error: 7.22 Å

Radius of gyration: 17.36 Å; Cα contacts (8 Å, |Δi|>4): 48; chains: 1; bounding box: 36×17×49 Å

Foldseek 3Di:
DVVLLVVLVVQLVPQLCCLLVVLVVLVVVLVVVCVVVHVVVSVPPPVSVVSNVVSVVSNVCSVVRSVVSVVVSDPVND

pLDDT: mean 81.13, std 8.13, range [48.97, 89.94]

Organism: NCBI:txid1538716

Solvent-accessible surface area (backbone atoms only — not comparable to full-atom values): 4218 Å² total; per-residue (Å²): 112,69,73,58,54,53,52,39,54,50,47,46,51,50,55,29,47,50,42,39,49,54,31,51,52,53,50,51,52,53,51,53,49,29,71,74,68,35,61,70,62,46,73,72,32,64,67,60,53,50,49,48,55,50,28,54,52,36,49,68,39,24,65,55,48,37,53,49,39,50,53,76,53,37,74,88,78,106

Nearest PDB structures (foldseek):
  6vol-assembly1_X  TM=4.939E-01  e=4.043E+00  Spinacia oleracea
  7njv-assembly1_N  TM=5.077E-01  e=8.539E+00  Mycolicibacterium smegmatis MC2 155
  7njl-assembly1_R  TM=5.008E-01  e=9.045E+00  Mycolicibacterium smegmatis MC2 155
  7nkk-assembly1_O  TM=5.080E-01  e=9.045E+00  Mycolicibacterium smegmatis MC2 155

Sequence (78 aa):
YQRRAVVSLILQGVVPSLIFGIPLVAESTIAIYSILNGFDDLATNQTAATLSMFSLTFFSSHTFANSLTILACMPSYR